Protein AF-A0A7C5TRX5-F1 (afdb_monomer_lite)

pLDDT: mean 81.91, std 11.94, range [55.22, 96.25]

Radius of gyration: 17.25 Å; chains: 1; bounding box: 44×24×43 Å

Structure (mmCIF, N/CA/C/O backbone):
data_AF-A0A7C5TRX5-F1
#
_entry.id   AF-A0A7C5TRX5-F1
#
loop_
_atom_site.group_PDB
_atom_site.id
_atom_site.type_symbol
_atom_site.label_atom_id
_atom_site.label_alt_id
_atom_site.label_comp_id
_atom_site.label_asym_id
_atom_site.label_entity_id
_atom_site.label_seq_id
_atom_site.pdbx_PDB_ins_code
_atom_site.Cartn_x
_atom_site.Cartn_y
_atom_site.Cartn_z
_atom_site.occupancy
_atom_site.B_iso_or_equiv
_atom_site.auth_seq_id
_atom_site.auth_comp_id
_atom_site.auth_asym_id
_atom_site.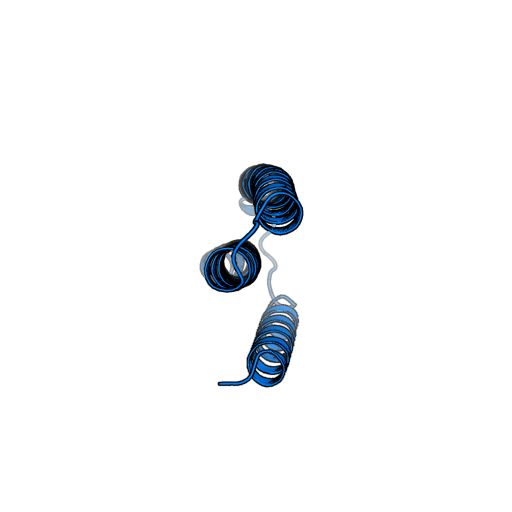auth_atom_id
_atom_site.pdbx_PDB_model_num
ATOM 1 N N . MET A 1 1 ? -19.348 -3.737 -4.213 1.00 55.97 1 MET A N 1
ATOM 2 C CA . MET A 1 1 ? -18.261 -4.727 -4.352 1.00 55.97 1 MET A CA 1
ATOM 3 C C . MET A 1 1 ? -17.925 -5.201 -2.955 1.00 55.97 1 MET A C 1
ATOM 5 O O . MET A 1 1 ? -17.589 -4.365 -2.126 1.00 55.97 1 MET A O 1
ATOM 9 N N . ASP A 1 2 ? -18.146 -6.476 -2.649 1.00 80.69 2 ASP A N 1
ATOM 10 C CA . ASP A 1 2 ? -17.825 -6.994 -1.320 1.00 80.69 2 ASP A CA 1
ATOM 11 C C . ASP A 1 2 ? -16.296 -7.140 -1.154 1.00 80.69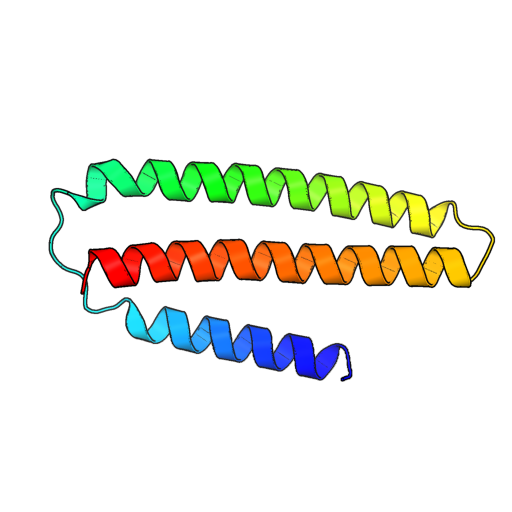 2 ASP A C 1
ATOM 13 O O . ASP A 1 2 ? -15.545 -7.241 -2.129 1.00 80.69 2 ASP A O 1
ATOM 17 N N . GLY A 1 3 ? -15.813 -7.109 0.092 1.00 72.25 3 GLY A N 1
ATOM 18 C CA . GLY A 1 3 ? -14.376 -7.216 0.372 1.00 72.25 3 GLY A CA 1
ATOM 19 C C . GLY A 1 3 ? -13.766 -8.549 -0.081 1.00 72.25 3 GLY A C 1
ATOM 20 O O . GLY A 1 3 ? -12.573 -8.613 -0.351 1.00 72.25 3 GLY A O 1
ATOM 21 N N . LYS A 1 4 ? -14.583 -9.601 -0.220 1.00 78.50 4 LYS A N 1
ATOM 22 C CA . LYS A 1 4 ? -14.151 -10.943 -0.641 1.00 78.50 4 LYS A CA 1
ATOM 23 C C . LYS A 1 4 ? -13.864 -11.012 -2.142 1.00 78.50 4 LYS A C 1
ATOM 25 O O . LYS A 1 4 ? -12.873 -11.609 -2.543 1.00 78.50 4 LYS A O 1
ATOM 30 N N . THR A 1 5 ? -14.688 -10.363 -2.956 1.00 82.50 5 THR A N 1
ATOM 31 C CA . THR A 1 5 ? -14.525 -10.237 -4.409 1.00 82.50 5 THR A CA 1
ATOM 32 C C . THR A 1 5 ? -13.280 -9.421 -4.722 1.00 82.50 5 THR A C 1
ATOM 34 O O . THR A 1 5 ? -12.518 -9.786 -5.608 1.00 82.50 5 THR A O 1
ATOM 37 N N . LEU A 1 6 ? -13.023 -8.362 -3.947 1.00 77.31 6 LEU A N 1
ATOM 38 C CA . LEU A 1 6 ? -11.778 -7.596 -4.033 1.00 77.31 6 LEU A CA 1
ATOM 39 C C . LEU A 1 6 ? -10.564 -8.491 -3.757 1.00 77.31 6 LEU A C 1
ATOM 41 O O . LEU A 1 6 ? -9.620 -8.499 -4.535 1.00 77.31 6 LEU A O 1
ATOM 45 N N . LEU A 1 7 ? -10.625 -9.305 -2.704 1.00 76.81 7 LEU A N 1
ATOM 46 C CA . LEU A 1 7 ? -9.544 -10.215 -2.327 1.00 76.81 7 LEU A CA 1
ATOM 47 C C . LEU A 1 7 ? -9.297 -11.303 -3.387 1.00 76.81 7 LEU A C 1
ATOM 49 O O . LEU A 1 7 ? -8.150 -11.587 -3.717 1.00 76.81 7 LEU A O 1
ATOM 53 N N . LEU A 1 8 ? -10.361 -11.855 -3.978 1.00 83.75 8 LEU A N 1
ATOM 54 C CA . LEU A 1 8 ? -10.268 -12.816 -5.083 1.00 83.75 8 LEU A CA 1
ATOM 55 C C . LEU A 1 8 ? -9.655 -12.199 -6.345 1.00 83.75 8 LEU A C 1
ATOM 57 O O . LEU A 1 8 ? -8.784 -12.814 -6.953 1.00 83.75 8 LEU A O 1
ATOM 61 N N . LEU A 1 9 ? -10.069 -10.987 -6.723 1.00 81.50 9 LEU A N 1
ATOM 62 C CA . LEU A 1 9 ? -9.502 -10.286 -7.880 1.00 81.50 9 LEU A CA 1
ATOM 63 C C . LEU A 1 9 ? -8.017 -9.967 -7.676 1.00 81.50 9 LEU A C 1
ATOM 65 O O . LEU A 1 9 ? -7.232 -10.115 -8.609 1.00 81.50 9 LEU A O 1
ATOM 69 N N . LEU A 1 10 ? -7.626 -9.588 -6.456 1.00 75.94 10 LEU A N 1
ATOM 70 C CA . LEU A 1 10 ? -6.228 -9.332 -6.106 1.00 75.94 10 LEU A CA 1
ATOM 71 C C . LEU A 1 10 ? -5.385 -10.614 -6.202 1.00 75.94 10 LEU A C 1
ATOM 73 O O . LEU A 1 10 ? -4.320 -10.600 -6.814 1.00 75.94 10 LEU A O 1
ATOM 77 N N . ILE A 1 11 ? -5.876 -11.741 -5.677 1.00 82.06 11 ILE A N 1
ATOM 78 C CA . ILE A 1 11 ? -5.169 -13.029 -5.777 1.00 82.06 11 ILE A CA 1
ATOM 79 C C . ILE A 1 11 ? -5.017 -13.463 -7.242 1.00 82.06 11 ILE A C 1
ATOM 81 O O . ILE A 1 11 ? -3.932 -13.878 -7.646 1.00 82.06 11 ILE A O 1
ATOM 85 N N . LEU A 1 12 ? -6.076 -13.345 -8.049 1.00 80.69 12 LEU A N 1
ATOM 86 C CA . LEU A 1 12 ? -6.031 -13.706 -9.470 1.00 80.69 12 LEU A CA 1
ATOM 87 C C . LEU A 1 12 ? -5.051 -12.827 -10.257 1.00 80.69 12 LEU A C 1
ATOM 89 O O . LEU A 1 12 ? -4.311 -13.344 -11.090 1.00 80.69 12 LEU A O 1
ATOM 93 N N . ALA A 1 13 ? -5.007 -11.525 -9.965 1.00 77.19 13 ALA A N 1
ATOM 94 C CA . ALA A 1 13 ? -4.047 -10.615 -10.580 1.00 77.19 13 ALA A CA 1
ATOM 95 C C . ALA A 1 13 ? -2.597 -10.961 -10.195 1.00 77.19 13 ALA A C 1
ATOM 97 O O . ALA A 1 13 ? -1.738 -10.983 -11.067 1.00 77.19 13 ALA A O 1
ATOM 98 N N . GLN A 1 14 ? -2.327 -11.319 -8.933 1.00 75.88 14 GLN A N 1
ATOM 99 C CA . GLN A 1 14 ? -0.999 -11.782 -8.502 1.00 75.88 14 GLN A CA 1
ATOM 100 C C . GLN A 1 14 ? -0.561 -13.079 -9.192 1.00 75.88 14 GLN A C 1
ATOM 102 O O . GLN A 1 14 ? 0.600 -13.217 -9.572 1.00 75.88 14 GLN A O 1
ATOM 107 N N . LEU A 1 15 ? -1.481 -14.034 -9.350 1.00 76.25 15 LEU A N 1
ATOM 108 C CA . LEU A 1 15 ? -1.183 -15.309 -9.998 1.00 76.25 15 LEU A CA 1
ATOM 109 C C . LEU A 1 15 ? -0.843 -15.117 -11.486 1.00 76.25 15 LEU A C 1
ATOM 111 O O . LEU A 1 15 ? 0.048 -15.784 -12.004 1.00 76.25 15 LEU A O 1
ATOM 115 N N . ALA A 1 16 ? -1.527 -14.180 -12.151 1.00 74.00 16 ALA A N 1
ATOM 116 C CA . ALA A 1 16 ? -1.254 -13.821 -13.539 1.00 74.00 16 ALA A CA 1
ATOM 117 C C . ALA A 1 16 ? 0.131 -13.177 -13.714 1.00 74.00 16 ALA A C 1
ATOM 119 O O . ALA A 1 16 ? 0.825 -13.517 -14.667 1.00 74.00 16 ALA A O 1
ATOM 120 N N . THR A 1 17 ? 0.562 -12.305 -12.794 1.00 66.81 17 THR A N 1
ATOM 121 C CA . THR A 1 17 ? 1.895 -11.685 -12.879 1.00 66.81 17 THR A CA 1
ATOM 122 C C . THR A 1 17 ? 3.022 -12.701 -12.673 1.00 66.81 17 THR A C 1
ATOM 124 O O . THR A 1 17 ? 4.007 -12.671 -13.404 1.00 66.81 17 THR A O 1
ATOM 127 N N . HIS A 1 18 ? 2.859 -13.657 -11.747 1.00 67.69 18 HIS A N 1
ATOM 128 C CA . HIS A 1 18 ? 3.853 -14.716 -11.523 1.00 67.69 18 HIS A CA 1
ATOM 129 C C . HIS A 1 18 ? 4.048 -15.642 -12.731 1.00 67.69 18 HIS A C 1
ATOM 131 O O . HIS A 1 18 ? 5.160 -16.102 -12.965 1.00 67.69 18 HIS A O 1
ATOM 137 N N . ALA A 1 19 ? 2.994 -15.907 -13.504 1.00 65.19 19 ALA A N 1
ATOM 138 C CA . ALA A 1 19 ? 3.081 -16.761 -14.688 1.00 65.19 19 ALA A CA 1
ATOM 139 C C . ALA A 1 19 ? 3.830 -16.108 -15.869 1.00 65.19 19 ALA A C 1
ATOM 141 O O . ALA A 1 19 ? 4.158 -16.798 -16.827 1.00 65.19 19 ALA A O 1
ATOM 142 N N . LEU A 1 20 ? 4.088 -14.795 -15.824 1.00 62.06 20 LEU A N 1
ATOM 143 C CA . LEU A 1 20 ? 4.746 -14.045 -16.902 1.00 62.06 20 LEU A CA 1
ATOM 144 C C . LEU A 1 20 ? 6.254 -13.833 -16.678 1.00 62.06 20 LEU A C 1
ATOM 146 O O . LEU A 1 20 ? 6.915 -13.300 -17.563 1.00 62.06 20 LEU A O 1
ATOM 150 N N . SER A 1 21 ? 6.813 -14.210 -15.520 1.00 62.38 21 SER A N 1
ATOM 151 C CA . SER A 1 21 ? 8.210 -13.892 -15.175 1.00 62.38 21 SER A CA 1
ATOM 152 C C . SER A 1 21 ? 9.245 -14.948 -15.590 1.00 62.38 21 SER A C 1
ATOM 154 O O . SER A 1 21 ? 10.423 -14.761 -15.298 1.00 62.38 21 SER A O 1
ATOM 156 N N . GLU A 1 22 ? 8.852 -16.067 -16.209 1.00 62.19 22 GLU A N 1
ATOM 157 C CA . GLU A 1 22 ? 9.774 -17.184 -16.497 1.00 62.19 22 GLU A CA 1
ATOM 158 C C . GLU A 1 22 ? 10.697 -16.958 -17.719 1.00 62.19 22 GLU A C 1
ATOM 160 O O . GLU A 1 22 ? 11.670 -17.693 -17.870 1.00 62.19 22 GLU A O 1
ATOM 165 N N . ASP A 1 23 ? 10.482 -15.914 -18.534 1.00 62.34 23 ASP A N 1
ATOM 166 C CA . ASP A 1 23 ? 11.203 -15.720 -19.811 1.00 62.34 23 ASP A CA 1
ATOM 167 C C . ASP A 1 23 ? 12.374 -14.701 -19.780 1.00 62.34 23 ASP A C 1
ATOM 169 O O . ASP A 1 23 ? 12.972 -14.401 -20.814 1.00 62.34 23 ASP A O 1
ATOM 173 N N . CYS A 1 24 ? 12.770 -14.182 -18.612 1.00 55.22 24 CYS A N 1
ATOM 174 C CA . CYS A 1 24 ? 13.787 -13.124 -18.513 1.00 55.22 24 CYS A CA 1
ATOM 175 C C . CYS A 1 24 ? 15.234 -13.624 -18.381 1.00 55.22 24 CYS A C 1
ATOM 177 O O . CYS A 1 24 ? 15.728 -13.825 -17.271 1.00 55.22 24 CYS A O 1
ATOM 179 N N . MET A 1 25 ? 15.963 -13.733 -19.499 1.00 56.28 25 MET A N 1
ATOM 180 C CA . MET A 1 25 ? 17.430 -13.839 -19.494 1.00 56.28 25 MET A CA 1
ATOM 181 C C . MET A 1 25 ? 18.102 -12.724 -20.303 1.00 56.28 25 MET A C 1
ATOM 183 O O . MET A 1 25 ? 18.381 -12.893 -21.484 1.00 56.28 25 MET A O 1
ATOM 187 N N . ASP A 1 26 ? 18.476 -11.646 -19.607 1.00 57.84 26 ASP A N 1
ATOM 188 C CA . ASP A 1 26 ? 19.696 -10.878 -19.890 1.00 57.84 26 ASP A CA 1
ATOM 189 C C . ASP A 1 26 ? 20.231 -10.261 -18.578 1.00 57.84 26 ASP A C 1
ATOM 191 O O . ASP A 1 26 ? 19.648 -9.355 -17.990 1.00 57.84 26 ASP A O 1
ATOM 195 N N . VAL A 1 27 ? 21.314 -10.824 -18.032 1.00 60.81 27 VAL A N 1
ATOM 196 C CA . VAL A 1 27 ? 21.597 -10.837 -16.573 1.00 60.81 27 VAL A CA 1
ATOM 197 C C . VAL A 1 27 ? 22.482 -9.670 -16.092 1.00 60.81 27 VAL A C 1
ATOM 199 O O . VAL A 1 27 ? 22.678 -9.466 -14.892 1.00 60.81 27 VAL A O 1
ATOM 202 N N . GLU A 1 28 ? 23.061 -8.885 -17.004 1.00 66.00 28 GLU A N 1
ATOM 203 C CA . GLU A 1 28 ? 24.162 -7.972 -16.653 1.00 66.00 28 GLU A CA 1
ATOM 204 C C . GLU A 1 28 ? 23.702 -6.557 -16.269 1.00 66.00 28 GLU A C 1
ATOM 206 O O . GLU A 1 28 ? 24.282 -5.933 -15.378 1.00 66.00 28 GLU A O 1
ATOM 211 N N . MET A 1 29 ? 22.604 -6.075 -16.858 1.00 65.44 29 MET A N 1
ATOM 212 C CA . MET A 1 29 ? 21.991 -4.790 -16.496 1.00 65.44 29 MET A CA 1
ATOM 213 C C . MET A 1 29 ? 21.051 -4.914 -15.282 1.00 65.44 29 MET A C 1
ATOM 215 O O . MET A 1 29 ? 20.973 -3.994 -14.465 1.00 65.44 29 MET A O 1
ATOM 219 N N . PHE A 1 30 ? 20.411 -6.076 -15.102 1.00 61.38 30 PHE A N 1
ATOM 220 C CA . PHE A 1 30 ? 19.467 -6.346 -14.010 1.00 61.38 30 PHE A CA 1
ATOM 221 C C . PHE A 1 30 ? 20.119 -6.378 -12.625 1.00 61.38 30 PHE A C 1
ATOM 223 O O . PHE A 1 30 ? 19.563 -5.818 -11.680 1.00 61.38 30 PHE A O 1
ATOM 230 N N . ARG A 1 31 ? 21.353 -6.893 -12.518 1.00 64.62 31 ARG A N 1
ATOM 231 C CA . ARG A 1 31 ? 22.092 -6.993 -11.244 1.00 64.62 31 ARG A CA 1
ATOM 232 C C . ARG A 1 31 ? 22.275 -5.643 -10.534 1.00 64.62 31 ARG A C 1
ATOM 234 O O . ARG A 1 31 ? 22.494 -5.603 -9.327 1.00 64.62 31 ARG A O 1
ATOM 241 N N . LYS A 1 32 ? 22.214 -4.528 -11.273 1.00 67.81 32 LYS A N 1
ATOM 242 C CA . LYS A 1 32 ? 22.368 -3.178 -10.714 1.00 67.81 32 LYS A CA 1
ATOM 243 C C . LYS A 1 32 ? 21.037 -2.518 -10.338 1.00 67.81 32 LYS A C 1
ATOM 245 O O . LYS A 1 32 ? 21.055 -1.587 -9.539 1.00 67.81 32 LYS A O 1
ATOM 250 N N . LEU A 1 33 ? 19.916 -2.983 -10.893 1.00 63.91 33 LEU A N 1
ATOM 251 C CA . LEU A 1 33 ? 18.584 -2.406 -10.674 1.00 63.91 33 LEU A CA 1
ATOM 252 C C . LEU A 1 33 ? 17.751 -3.176 -9.642 1.00 63.91 33 LEU A C 1
ATOM 254 O O . LEU A 1 33 ? 16.993 -2.546 -8.906 1.00 63.91 33 LEU A O 1
ATOM 258 N N . GLU A 1 34 ? 17.929 -4.498 -9.552 1.00 68.50 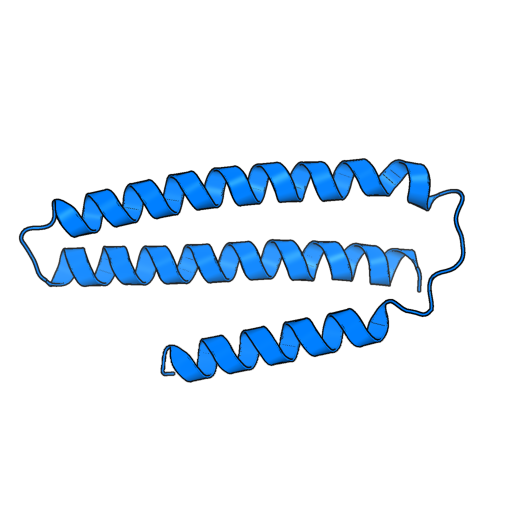34 GLU A N 1
ATOM 259 C CA . GLU A 1 34 ? 17.275 -5.362 -8.554 1.00 68.50 34 GLU A CA 1
ATOM 260 C C . GLU A 1 34 ? 17.302 -4.792 -7.126 1.00 68.50 34 GLU A C 1
ATOM 262 O O . GLU A 1 34 ? 16.224 -4.613 -6.551 1.00 68.50 34 GLU A O 1
ATOM 267 N N . PRO A 1 35 ? 18.468 -4.394 -6.567 1.00 70.50 35 PRO A N 1
ATOM 268 C CA . PRO A 1 35 ? 18.507 -3.915 -5.187 1.00 70.50 35 PRO A CA 1
ATOM 269 C C . PRO A 1 35 ? 17.700 -2.625 -4.990 1.00 70.50 35 PRO A C 1
ATOM 271 O O . PRO A 1 35 ? 17.124 -2.406 -3.933 1.00 70.50 35 PRO A O 1
ATOM 274 N N . THR A 1 36 ? 17.589 -1.775 -6.016 1.00 76.62 36 THR A N 1
ATOM 275 C CA . THR A 1 36 ? 16.879 -0.493 -5.886 1.00 76.62 36 THR A CA 1
ATOM 276 C C . THR A 1 36 ? 15.362 -0.675 -5.803 1.00 76.62 36 THR A C 1
ATOM 278 O O . THR A 1 36 ? 14.691 0.061 -5.079 1.00 76.62 36 THR A O 1
ATOM 281 N N . ILE A 1 37 ? 14.799 -1.642 -6.534 1.00 78.25 37 ILE A N 1
ATOM 282 C CA . ILE A 1 37 ? 13.352 -1.908 -6.506 1.00 78.25 37 ILE A CA 1
ATOM 283 C C . ILE A 1 37 ? 12.971 -2.587 -5.186 1.00 78.25 37 ILE A C 1
ATOM 285 O O . ILE A 1 37 ? 11.968 -2.210 -4.572 1.00 78.25 37 ILE A O 1
ATOM 289 N N . GLU A 1 38 ? 13.787 -3.534 -4.720 1.00 81.19 38 GLU A N 1
ATOM 290 C CA . GLU A 1 38 ? 13.572 -4.218 -3.442 1.00 81.19 38 GLU A CA 1
ATOM 291 C C . GLU A 1 38 ? 13.654 -3.249 -2.249 1.00 81.19 38 GLU A C 1
ATOM 293 O O . GLU A 1 38 ? 12.807 -3.297 -1.350 1.00 81.19 38 GLU A O 1
ATOM 298 N N . ASP A 1 39 ? 14.592 -2.297 -2.275 1.00 86.75 39 ASP A N 1
ATOM 299 C CA . ASP A 1 39 ? 14.713 -1.257 -1.247 1.00 86.75 39 ASP A CA 1
ATOM 300 C C . ASP A 1 39 ? 13.443 -0.392 -1.155 1.00 86.75 39 ASP A C 1
ATOM 302 O O . ASP A 1 39 ? 12.922 -0.136 -0.063 1.00 86.75 39 ASP A O 1
ATOM 306 N N . ILE A 1 40 ? 12.887 0.023 -2.301 1.00 86.75 40 ILE A N 1
ATOM 307 C CA . ILE A 1 40 ? 11.652 0.825 -2.350 1.00 86.75 40 ILE A CA 1
ATOM 308 C C . ILE A 1 40 ? 10.464 0.027 -1.804 1.00 86.75 40 ILE A C 1
ATOM 310 O O . ILE A 1 40 ? 9.663 0.560 -1.026 1.00 86.75 40 ILE A O 1
ATOM 314 N N . GLN A 1 41 ? 10.345 -1.250 -2.176 1.00 87.88 41 GLN A N 1
ATOM 315 C CA . GLN A 1 41 ? 9.281 -2.118 -1.668 1.00 87.88 41 GLN A CA 1
ATOM 316 C C . GLN A 1 41 ? 9.400 -2.328 -0.159 1.00 87.88 41 GLN A C 1
ATOM 318 O O . GLN A 1 41 ? 8.399 -2.229 0.552 1.00 87.88 41 GLN A O 1
ATOM 323 N N . THR A 1 42 ? 10.616 -2.533 0.346 1.00 90.19 42 THR A N 1
ATOM 324 C CA . THR A 1 42 ? 10.888 -2.707 1.777 1.00 90.19 42 THR A CA 1
ATOM 325 C C . THR A 1 42 ? 10.445 -1.487 2.585 1.00 90.19 42 THR A C 1
ATOM 327 O O . THR A 1 42 ? 9.731 -1.627 3.584 1.00 90.19 42 THR A O 1
ATOM 330 N N . ILE A 1 43 ? 10.786 -0.279 2.127 1.00 93.19 43 ILE A N 1
ATOM 331 C CA . ILE A 1 43 ? 10.333 0.972 2.757 1.00 93.19 43 ILE A CA 1
ATOM 332 C C . ILE A 1 43 ? 8.803 1.087 2.688 1.00 93.19 43 ILE A C 1
ATOM 334 O O . ILE A 1 43 ? 8.159 1.442 3.679 1.00 93.19 43 ILE A O 1
ATOM 338 N N . GLY A 1 44 ? 8.206 0.744 1.544 1.00 93.12 44 GLY A N 1
ATOM 339 C CA . GLY A 1 44 ? 6.755 0.732 1.362 1.00 93.12 44 GLY A CA 1
ATOM 340 C C . GLY A 1 44 ? 6.035 -0.197 2.343 1.00 93.12 44 GLY A C 1
ATOM 341 O O . GLY A 1 44 ? 5.053 0.209 2.971 1.00 93.12 44 GLY A O 1
ATOM 342 N N . TYR A 1 45 ? 6.543 -1.415 2.543 1.00 92.69 45 TYR A N 1
ATOM 343 C CA . TYR A 1 45 ? 5.988 -2.364 3.510 1.00 92.69 45 TYR A CA 1
ATOM 344 C C . TYR A 1 45 ? 6.145 -1.877 4.951 1.00 92.69 45 TYR A C 1
ATOM 346 O O . TYR A 1 45 ? 5.196 -1.977 5.732 1.00 92.69 45 TYR A O 1
ATOM 354 N N . ALA A 1 46 ? 7.289 -1.287 5.304 1.00 93.94 46 ALA A N 1
ATOM 355 C CA . ALA A 1 46 ? 7.493 -0.712 6.632 1.00 93.94 46 ALA A CA 1
ATOM 356 C C . ALA A 1 46 ? 6.475 0.404 6.931 1.00 93.94 46 ALA A C 1
ATOM 358 O O . ALA A 1 46 ? 5.845 0.411 7.993 1.00 93.94 46 ALA A O 1
ATOM 359 N N . LEU A 1 47 ? 6.243 1.307 5.972 1.00 95.75 47 LEU A N 1
ATOM 360 C CA . LEU A 1 47 ? 5.223 2.352 6.092 1.00 95.75 47 LEU A CA 1
ATOM 361 C C . LEU A 1 47 ? 3.813 1.768 6.205 1.00 95.75 47 LEU A C 1
ATOM 363 O O . LEU A 1 47 ? 3.010 2.249 7.006 1.00 95.75 47 LEU A O 1
ATOM 367 N N . ALA A 1 48 ? 3.510 0.716 5.448 1.00 94.38 48 ALA A N 1
ATOM 368 C CA . ALA A 1 48 ? 2.214 0.061 5.520 1.00 94.38 48 ALA A CA 1
ATOM 369 C C . ALA A 1 48 ? 1.945 -0.538 6.908 1.00 94.38 48 ALA A C 1
ATOM 371 O O . ALA A 1 48 ? 0.850 -0.360 7.440 1.00 94.38 48 ALA A O 1
ATOM 372 N N . VAL A 1 49 ? 2.942 -1.176 7.530 1.00 95.75 49 VAL A N 1
ATOM 373 C CA . VAL A 1 49 ? 2.830 -1.698 8.904 1.00 95.75 49 VAL A CA 1
ATOM 374 C C . VAL A 1 49 ? 2.520 -0.573 9.893 1.00 95.75 49 VAL A C 1
ATOM 376 O O . VAL A 1 49 ? 1.601 -0.707 10.703 1.00 95.75 49 VAL A O 1
ATOM 379 N N . LEU A 1 50 ? 3.226 0.558 9.800 1.00 96.25 50 LEU A N 1
ATOM 380 C CA . LEU A 1 50 ? 2.973 1.721 10.658 1.00 96.25 50 LEU A CA 1
ATOM 381 C C . LEU A 1 50 ? 1.558 2.280 10.465 1.00 96.25 50 LEU A C 1
ATOM 383 O O . LEU A 1 50 ? 0.861 2.559 11.441 1.00 96.25 50 LEU A O 1
ATOM 387 N N . MET A 1 51 ? 1.111 2.400 9.216 1.00 96.00 51 MET A N 1
ATOM 388 C CA . MET A 1 51 ? -0.216 2.921 8.884 1.00 96.00 51 MET A CA 1
ATOM 389 C C . MET A 1 51 ? -1.334 1.973 9.333 1.00 96.00 51 MET A C 1
ATOM 391 O O . MET A 1 51 ? -2.359 2.433 9.835 1.00 96.00 51 MET A O 1
ATOM 395 N N . ILE A 1 52 ? -1.137 0.656 9.221 1.00 94.88 52 ILE A N 1
ATOM 396 C CA . ILE A 1 52 ? -2.071 -0.341 9.764 1.00 94.88 52 ILE A CA 1
ATOM 397 C C . ILE A 1 52 ? -2.128 -0.223 11.287 1.00 94.88 52 ILE A C 1
ATOM 399 O O . ILE A 1 52 ? -3.222 -0.202 11.847 1.00 94.88 52 ILE A O 1
ATOM 403 N N . GLY A 1 53 ? -0.977 -0.084 11.951 1.00 95.00 53 GLY A N 1
ATOM 404 C CA . GLY A 1 53 ? -0.910 0.159 13.392 1.00 95.00 53 GLY A CA 1
ATOM 405 C C . GLY A 1 53 ? -1.690 1.411 13.801 1.00 95.00 53 GLY A C 1
ATOM 406 O O . GLY A 1 53 ? -2.520 1.352 14.707 1.00 95.00 53 GLY A O 1
ATOM 407 N N . TYR A 1 54 ? -1.505 2.519 13.079 1.00 95.50 54 TYR A N 1
ATOM 408 C CA . TYR A 1 54 ? -2.251 3.759 13.300 1.00 95.50 54 TYR A CA 1
ATOM 409 C C . TYR A 1 54 ? -3.766 3.571 13.134 1.00 95.50 54 TYR A C 1
ATOM 411 O O . TYR A 1 54 ? -4.534 3.990 14.001 1.00 95.50 54 TYR A O 1
ATOM 419 N N . GLN A 1 55 ? -4.213 2.902 12.068 1.00 94.19 55 GLN A N 1
ATOM 420 C CA . GLN A 1 55 ? -5.642 2.644 11.866 1.00 94.19 55 GLN A CA 1
ATOM 421 C C . GLN A 1 55 ? -6.213 1.669 12.901 1.00 94.19 55 GLN A C 1
ATOM 423 O O . GLN A 1 55 ? -7.352 1.836 13.332 1.00 94.19 55 GLN A O 1
ATOM 428 N N . GLY A 1 56 ? -5.425 0.694 13.356 1.00 92.75 56 GLY A N 1
ATOM 429 C CA . GLY A 1 56 ? -5.795 -0.195 14.456 1.00 92.75 56 GLY A CA 1
ATOM 430 C C . GLY A 1 56 ? -5.993 0.567 15.768 1.00 92.75 56 GLY A C 1
ATOM 431 O O . GLY A 1 56 ? -6.992 0.357 16.458 1.00 92.75 56 GLY A O 1
ATOM 432 N N . LEU A 1 57 ? -5.100 1.512 16.079 1.00 94.62 57 LEU A N 1
ATOM 433 C CA . LEU A 1 57 ? -5.253 2.405 17.231 1.00 94.62 57 LEU A CA 1
ATOM 434 C C . LEU A 1 57 ? -6.479 3.310 17.083 1.00 94.62 57 LEU A C 1
ATOM 436 O O . LEU A 1 57 ? -7.266 3.410 18.022 1.00 94.62 57 LEU A O 1
ATOM 440 N N . LYS A 1 58 ? -6.687 3.909 15.904 1.00 92.50 58 LYS A N 1
ATOM 441 C CA . LYS A 1 58 ? -7.868 4.736 15.606 1.00 92.50 58 LYS A CA 1
ATOM 442 C C . LYS A 1 58 ? -9.169 3.949 15.784 1.00 92.50 58 LYS A C 1
ATOM 444 O O . LYS A 1 58 ? -10.122 4.474 16.348 1.00 92.50 58 LYS A O 1
ATOM 449 N N . TRP A 1 59 ? -9.197 2.690 15.351 1.00 92.88 59 TRP A N 1
ATOM 450 C CA . TRP A 1 59 ? -10.346 1.798 15.519 1.00 92.88 59 TRP A CA 1
ATOM 451 C C . TRP A 1 59 ? -10.592 1.406 16.985 1.00 92.88 59 TRP A C 1
ATOM 453 O O . TRP A 1 59 ? -11.738 1.314 17.422 1.00 92.88 59 TRP A O 1
ATOM 463 N N . SER A 1 60 ? -9.527 1.184 17.758 1.00 91.94 60 SER A N 1
ATOM 464 C CA . SER A 1 60 ? -9.631 0.848 19.184 1.00 91.94 60 SER A CA 1
ATOM 465 C C . SER A 1 60 ? -10.095 2.045 20.023 1.00 91.94 60 SER A C 1
ATOM 467 O O . SER A 1 60 ? -10.948 1.902 20.894 1.00 91.94 60 SER A O 1
ATOM 469 N N . ALA A 1 61 ? -9.578 3.239 19.720 1.00 93.31 61 ALA A N 1
ATOM 470 C CA . ALA A 1 61 ? -9.885 4.475 20.439 1.00 93.31 61 ALA A CA 1
ATOM 471 C C . ALA A 1 61 ? -11.191 5.155 19.989 1.00 93.31 61 ALA A C 1
ATOM 473 O O . ALA A 1 61 ? -11.604 6.142 20.589 1.00 93.31 61 ALA A O 1
ATOM 474 N N . SER A 1 62 ? -11.836 4.675 18.923 1.00 91.81 62 SER A N 1
ATOM 475 C CA . SER A 1 62 ? -13.067 5.287 18.422 1.00 91.81 62 SER A CA 1
ATOM 476 C C . SER A 1 62 ? -14.287 4.960 19.281 1.00 91.81 62 SER A C 1
ATOM 478 O O . SER A 1 62 ? -14.587 3.789 19.533 1.00 91.81 62 SER A O 1
ATOM 480 N N . GLU A 1 63 ? -15.030 6.006 19.636 1.00 89.31 63 GLU A N 1
ATOM 481 C CA . GLU A 1 63 ? -16.292 5.916 20.378 1.00 89.31 63 GLU A CA 1
ATOM 482 C C . GLU A 1 63 ? -17.519 5.814 19.457 1.00 89.31 63 GLU A C 1
ATOM 484 O O . GLU A 1 63 ? -18.554 5.300 19.873 1.00 89.31 63 GLU A O 1
ATOM 489 N N . SER A 1 64 ? -17.406 6.258 18.197 1.00 91.88 64 SER A N 1
ATOM 490 C CA . SER A 1 64 ? -18.486 6.201 17.206 1.00 91.88 64 SER A CA 1
ATOM 491 C C . SER A 1 64 ? -18.271 5.113 16.153 1.00 91.88 64 SER A C 1
ATOM 493 O O . SER A 1 64 ? -17.147 4.858 15.707 1.00 91.88 64 SER A O 1
ATOM 495 N N . ASP A 1 65 ? -19.370 4.499 15.709 1.00 90.19 65 ASP A N 1
ATOM 496 C CA . ASP A 1 65 ? -19.348 3.472 14.662 1.00 90.19 65 ASP A CA 1
ATOM 497 C C . ASP A 1 65 ? -18.847 4.016 13.316 1.00 90.19 65 ASP A C 1
ATOM 499 O O . ASP A 1 65 ? -18.131 3.320 12.598 1.00 90.19 65 ASP A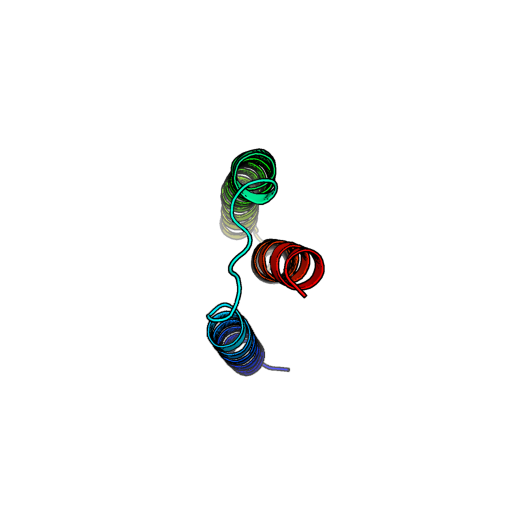 O 1
ATOM 503 N N . GLU A 1 66 ? -19.120 5.2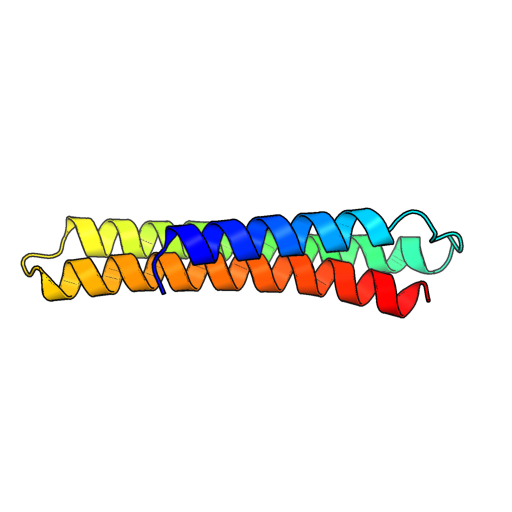86 13.015 1.00 92.50 66 GLU A N 1
ATOM 504 C CA . GLU A 1 66 ? -18.605 5.972 11.824 1.00 92.50 66 GLU A CA 1
ATOM 505 C C . GLU A 1 66 ? -17.068 5.995 11.805 1.00 92.50 66 GLU A C 1
ATOM 507 O O . GLU A 1 66 ? -16.435 5.594 10.828 1.00 92.50 66 GLU A O 1
ATOM 512 N N . THR A 1 67 ? -16.442 6.344 12.933 1.00 90.00 67 THR A N 1
ATOM 513 C CA . THR A 1 67 ? -14.975 6.387 13.032 1.00 90.00 67 THR A CA 1
ATOM 514 C C . THR A 1 67 ? -14.359 4.987 12.904 1.00 90.00 67 THR A C 1
ATOM 516 O O . THR A 1 67 ? -13.263 4.832 12.352 1.00 90.00 67 THR A O 1
ATOM 519 N N . ARG A 1 68 ? -15.067 3.945 13.365 1.00 90.25 68 ARG A N 1
ATOM 520 C CA . ARG A 1 68 ? -14.657 2.543 13.180 1.00 90.25 68 ARG A CA 1
ATOM 521 C C . ARG A 1 68 ? -14.708 2.124 11.720 1.00 90.25 68 ARG A C 1
ATOM 523 O O . ARG A 1 68 ? -13.808 1.415 11.263 1.00 90.25 68 ARG A O 1
ATOM 530 N N . GLU A 1 69 ? -15.756 2.508 11.000 1.00 93.62 69 GLU A N 1
ATOM 531 C CA . GLU A 1 69 ? -15.861 2.232 9.568 1.00 93.62 69 GLU A CA 1
ATOM 532 C C . GLU A 1 69 ? -14.758 2.931 8.780 1.00 93.62 69 GLU A C 1
ATOM 534 O O . GLU A 1 69 ? -14.122 2.297 7.935 1.00 93.62 69 GLU A O 1
ATOM 539 N N . ASP A 1 70 ? -14.456 4.181 9.113 1.00 92.69 70 ASP A N 1
ATOM 540 C CA . ASP A 1 70 ? -13.364 4.925 8.490 1.00 92.69 70 ASP A CA 1
ATOM 541 C C . ASP A 1 70 ? -12.001 4.278 8.731 1.00 92.69 70 ASP A C 1
ATOM 543 O O . ASP A 1 70 ? -11.198 4.156 7.803 1.00 92.69 70 ASP A O 1
ATOM 547 N N . ALA A 1 71 ? -11.732 3.810 9.952 1.00 92.12 71 ALA A N 1
ATOM 548 C CA . ALA A 1 71 ? -10.495 3.094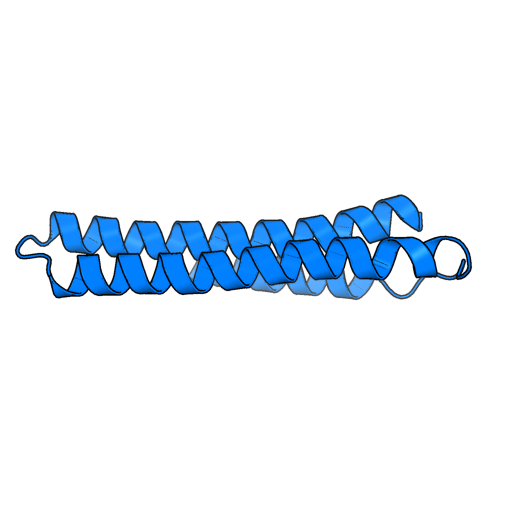 10.251 1.00 92.12 71 ALA A CA 1
ATOM 549 C C . ALA A 1 71 ? -10.386 1.781 9.449 1.00 92.12 71 ALA A C 1
ATOM 551 O O . ALA A 1 71 ? -9.332 1.482 8.880 1.00 92.12 71 ALA A O 1
ATOM 552 N N . LYS A 1 72 ? -11.491 1.030 9.315 1.00 90.44 72 LYS A N 1
ATOM 553 C CA . LYS A 1 72 ? -11.549 -0.183 8.478 1.00 90.44 72 LYS A CA 1
ATOM 554 C C . LYS A 1 72 ? -11.311 0.127 7.000 1.00 90.44 72 LYS A C 1
ATOM 556 O O . LYS A 1 72 ? -10.537 -0.577 6.353 1.00 90.44 72 LYS A O 1
ATOM 561 N N . ARG A 1 73 ? -11.934 1.181 6.462 1.00 93.00 73 ARG A N 1
ATOM 562 C CA . ARG A 1 73 ? -11.694 1.644 5.082 1.00 93.00 73 ARG A CA 1
ATOM 563 C C . ARG A 1 73 ? -10.237 2.048 4.888 1.00 93.00 73 ARG A C 1
ATOM 565 O O . ARG A 1 73 ? -9.630 1.664 3.895 1.00 93.00 73 ARG A O 1
ATOM 572 N N . GLY A 1 74 ? -9.658 2.733 5.870 1.00 91.75 74 GLY A N 1
ATOM 573 C CA . GLY A 1 74 ? -8.239 3.067 5.908 1.00 91.75 74 GLY A CA 1
ATOM 574 C C . GLY A 1 74 ? -7.331 1.848 5.738 1.00 91.75 74 GLY A C 1
ATOM 575 O O . GLY A 1 74 ? -6.433 1.870 4.901 1.00 91.75 74 GLY A O 1
ATOM 576 N N . ILE A 1 75 ? -7.604 0.763 6.466 1.00 92.75 75 ILE A N 1
ATOM 577 C CA . ILE A 1 75 ? -6.863 -0.504 6.332 1.00 92.75 75 ILE A CA 1
ATOM 578 C C . ILE A 1 75 ? -7.006 -1.082 4.918 1.00 92.75 75 ILE A C 1
ATOM 580 O O . ILE A 1 75 ? -6.012 -1.507 4.331 1.00 92.75 75 ILE A O 1
ATOM 584 N N . ILE A 1 76 ? -8.210 -1.049 4.337 1.00 92.69 76 ILE A N 1
ATOM 585 C CA . ILE A 1 76 ? -8.446 -1.518 2.961 1.00 92.69 76 ILE A CA 1
ATOM 586 C C . ILE A 1 76 ? -7.602 -0.721 1.958 1.00 92.69 76 ILE A C 1
ATOM 588 O O . ILE A 1 76 ? -6.967 -1.319 1.091 1.00 92.69 76 ILE A O 1
ATOM 592 N N . TYR A 1 77 ? -7.535 0.607 2.088 1.00 92.38 77 TYR A N 1
ATOM 593 C CA . TYR A 1 77 ? -6.703 1.431 1.206 1.00 92.38 77 TYR A CA 1
ATOM 594 C C . TYR A 1 77 ? -5.213 1.107 1.329 1.00 92.38 77 TYR A C 1
ATOM 596 O O . TYR A 1 77 ? -4.517 1.068 0.316 1.00 92.38 77 TYR A O 1
ATOM 604 N N . ILE A 1 78 ? -4.726 0.821 2.540 1.00 93.88 78 ILE A N 1
ATOM 605 C CA . ILE A 1 78 ? -3.325 0.429 2.751 1.00 93.88 78 ILE A CA 1
ATOM 606 C C . ILE A 1 78 ? -3.030 -0.911 2.064 1.00 93.88 78 ILE A C 1
ATOM 608 O O . ILE A 1 78 ? -2.014 -1.034 1.382 1.00 93.88 78 ILE A O 1
ATOM 612 N N . ILE A 1 79 ? -3.937 -1.889 2.167 1.00 92.50 79 ILE A N 1
ATOM 613 C CA . ILE A 1 79 ? -3.810 -3.187 1.480 1.00 92.50 79 ILE A CA 1
ATOM 614 C C . ILE A 1 79 ? -3.760 -2.998 -0.042 1.00 92.50 79 ILE A C 1
ATOM 616 O O . ILE A 1 79 ? -2.913 -3.592 -0.708 1.00 92.50 79 ILE A O 1
ATOM 620 N N . ILE A 1 80 ? -4.624 -2.141 -0.593 1.00 92.25 80 ILE A N 1
ATOM 621 C CA . ILE A 1 80 ? -4.609 -1.812 -2.025 1.00 92.25 80 ILE A CA 1
ATOM 622 C C . ILE A 1 80 ? -3.274 -1.155 -2.414 1.00 92.25 80 ILE A C 1
ATOM 624 O O . ILE A 1 80 ? -2.696 -1.516 -3.434 1.00 92.25 80 ILE A O 1
ATOM 628 N N . GLY A 1 81 ? -2.745 -0.240 -1.596 1.00 90.81 81 GLY A N 1
ATOM 629 C CA . GLY A 1 81 ? -1.454 0.411 -1.847 1.00 90.81 81 GLY A CA 1
ATOM 630 C C . GLY A 1 81 ? -0.275 -0.567 -1.889 1.00 90.81 81 GLY A C 1
ATOM 631 O O . GLY A 1 81 ? 0.528 -0.517 -2.819 1.00 90.81 81 GLY A O 1
ATOM 632 N N . ILE A 1 82 ? -0.205 -1.502 -0.933 1.00 91.06 82 ILE A N 1
ATOM 633 C CA . ILE A 1 82 ? 0.792 -2.593 -0.922 1.00 91.06 82 ILE A CA 1
ATOM 634 C C . ILE A 1 82 ? 0.693 -3.414 -2.209 1.00 91.06 82 ILE A C 1
ATOM 636 O O . ILE A 1 82 ? 1.707 -3.747 -2.821 1.00 91.06 82 ILE A O 1
ATOM 640 N N . PHE A 1 83 ? -0.529 -3.730 -2.633 1.00 89.19 83 PHE A N 1
ATOM 641 C CA . PHE A 1 83 ? -0.747 -4.511 -3.840 1.00 89.19 83 PHE A CA 1
ATOM 642 C C . PHE A 1 83 ? -0.223 -3.799 -5.090 1.00 89.19 83 PHE A C 1
ATOM 644 O O . PHE A 1 83 ? 0.483 -4.402 -5.895 1.00 89.19 83 PHE A O 1
ATOM 651 N N . VAL A 1 84 ? -0.511 -2.502 -5.216 1.00 89.88 84 VAL A N 1
ATOM 652 C CA . VAL A 1 84 ? -0.009 -1.670 -6.317 1.00 89.88 84 VAL A CA 1
ATOM 653 C C . VAL A 1 84 ? 1.518 -1.589 -6.306 1.00 89.88 84 VAL A C 1
ATOM 655 O O . VAL A 1 84 ? 2.122 -1.695 -7.368 1.00 89.88 84 VAL A O 1
ATOM 658 N N . LEU A 1 85 ? 2.158 -1.457 -5.138 1.00 89.00 85 LEU A N 1
ATOM 659 C CA . LEU A 1 85 ? 3.624 -1.455 -5.032 1.00 89.00 85 LEU A CA 1
ATOM 660 C C . LEU A 1 85 ? 4.246 -2.768 -5.519 1.00 89.00 85 LEU A C 1
ATOM 662 O O . LEU A 1 85 ? 5.249 -2.749 -6.235 1.00 89.00 85 LEU A O 1
ATOM 666 N N . LYS A 1 86 ? 3.642 -3.903 -5.153 1.00 85.81 86 LYS A N 1
ATOM 667 C CA . LYS A 1 86 ? 4.129 -5.217 -5.575 1.00 85.81 86 LYS A CA 1
ATOM 668 C C . LYS A 1 86 ? 3.963 -5.419 -7.082 1.00 85.81 86 LYS A C 1
ATOM 670 O O . LYS A 1 86 ? 4.947 -5.669 -7.771 1.00 85.81 86 LYS A O 1
ATOM 675 N N . VAL A 1 87 ? 2.744 -5.232 -7.593 1.00 87.06 87 VAL A N 1
ATOM 676 C CA . VAL A 1 87 ? 2.446 -5.388 -9.026 1.00 87.06 87 VAL A CA 1
ATOM 677 C C . VAL A 1 87 ? 3.245 -4.393 -9.866 1.00 87.06 87 VAL A C 1
ATOM 679 O O . VAL A 1 87 ? 3.754 -4.757 -10.917 1.00 87.06 87 VAL A O 1
ATOM 682 N N . GLY A 1 88 ? 3.403 -3.153 -9.401 1.00 85.25 88 GLY A N 1
ATOM 683 C CA . GLY A 1 88 ? 4.198 -2.138 -10.089 1.00 85.25 88 GLY A CA 1
ATOM 684 C C . GLY A 1 88 ? 5.677 -2.509 -10.191 1.00 85.25 88 GLY A C 1
ATOM 685 O O . GLY A 1 88 ? 6.264 -2.335 -11.254 1.00 85.25 88 GLY A O 1
ATOM 686 N N . GLY A 1 89 ? 6.270 -3.059 -9.126 1.00 82.38 89 GLY A N 1
ATOM 687 C CA . GLY A 1 89 ? 7.655 -3.541 -9.158 1.00 82.38 89 GLY A CA 1
ATOM 688 C C . GLY A 1 89 ? 7.852 -4.682 -10.158 1.00 82.38 89 GLY A C 1
ATOM 689 O O . GLY A 1 89 ? 8.754 -4.622 -10.989 1.00 82.38 89 GLY A O 1
ATOM 690 N N . GLU A 1 90 ? 6.959 -5.673 -10.135 1.00 79.50 90 GLU A N 1
ATOM 691 C CA . GLU A 1 90 ? 6.971 -6.795 -11.086 1.00 79.50 90 GLU A CA 1
ATOM 692 C C . GLU A 1 90 ? 6.743 -6.318 -12.534 1.00 79.50 90 GLU A C 1
ATOM 694 O O . GLU A 1 90 ? 7.410 -6.776 -13.458 1.00 79.50 90 GLU A O 1
ATOM 699 N N . PHE A 1 91 ? 5.865 -5.334 -12.738 1.00 81.62 91 PHE A N 1
ATOM 700 C CA . PHE A 1 91 ? 5.591 -4.752 -14.053 1.00 81.62 91 PHE A CA 1
ATOM 701 C C . PHE A 1 91 ? 6.775 -3.953 -14.617 1.00 81.62 91 PHE A C 1
ATOM 703 O O . PHE A 1 91 ? 7.031 -4.002 -15.819 1.00 81.62 91 PHE A O 1
ATOM 710 N N . ILE A 1 92 ? 7.521 -3.236 -13.769 1.00 82.31 92 ILE A N 1
ATOM 711 C CA . ILE A 1 92 ? 8.758 -2.551 -14.179 1.00 82.31 92 ILE A CA 1
ATOM 712 C C . ILE A 1 92 ? 9.782 -3.576 -14.666 1.00 82.31 92 ILE A C 1
ATOM 714 O O . ILE A 1 92 ? 10.374 -3.382 -15.725 1.00 82.31 92 ILE A O 1
ATOM 718 N N . LEU A 1 93 ? 9.963 -4.673 -13.928 1.00 74.56 93 LEU A N 1
ATOM 719 C CA . LEU A 1 93 ? 10.871 -5.748 -14.331 1.00 74.56 93 LEU A CA 1
ATOM 720 C C . LEU A 1 93 ? 10.430 -6.392 -15.650 1.00 74.56 93 LEU A C 1
ATOM 722 O O . LEU A 1 93 ? 11.271 -6.608 -16.516 1.00 74.56 93 LEU A O 1
ATOM 726 N N . TYR A 1 94 ? 9.126 -6.612 -15.834 1.00 76.31 94 TYR A N 1
ATOM 727 C CA . TYR A 1 94 ? 8.563 -7.101 -17.094 1.00 76.31 94 TYR A CA 1
ATOM 728 C C . TYR A 1 94 ? 8.872 -6.164 -18.273 1.00 76.31 94 TYR A C 1
ATOM 730 O O . TYR A 1 94 ? 9.373 -6.621 -19.293 1.00 76.31 94 TYR A O 1
ATOM 738 N N . ILE A 1 95 ? 8.642 -4.850 -18.134 1.00 78.31 95 ILE A N 1
ATOM 739 C CA . ILE A 1 95 ? 8.962 -3.873 -19.194 1.00 78.31 95 ILE A CA 1
ATOM 740 C C . ILE A 1 95 ? 10.461 -3.838 -19.504 1.00 78.31 95 ILE A C 1
ATOM 742 O O . ILE A 1 95 ? 10.834 -3.647 -20.654 1.00 78.31 95 ILE A O 1
ATOM 746 N N . LEU A 1 96 ? 11.318 -3.961 -18.489 1.00 75.44 96 LEU A N 1
ATOM 747 C CA . LEU A 1 96 ? 12.771 -3.924 -18.676 1.00 75.44 96 LEU A CA 1
ATOM 748 C C . LEU A 1 96 ? 13.328 -5.202 -19.316 1.00 75.44 96 LEU A C 1
ATOM 750 O O . LEU A 1 96 ? 14.446 -5.180 -19.822 1.00 75.44 96 LEU A O 1
ATOM 754 N N . CYS A 1 97 ? 12.588 -6.305 -19.222 1.00 69.00 97 CYS A N 1
ATOM 755 C CA . CYS A 1 97 ? 12.970 -7.616 -19.729 1.00 69.00 97 CYS A CA 1
ATOM 756 C C . CYS A 1 97 ? 12.376 -7.930 -21.116 1.00 69.00 97 CYS A C 1
ATOM 758 O O . CYS A 1 97 ? 12.951 -8.732 -21.851 1.00 69.00 97 CYS A O 1
ATOM 760 N N . GLY A 1 98 ? 11.234 -7.324 -21.456 1.00 58.66 98 GLY A N 1
ATOM 761 C CA . GLY A 1 98 ? 10.589 -7.441 -22.769 1.00 58.66 98 GLY A CA 1
ATOM 762 C C . GLY A 1 98 ? 11.233 -6.612 -23.874 1.00 58.66 98 GLY A C 1
ATOM 763 O O . GLY A 1 98 ? 11.941 -5.625 -23.572 1.00 58.66 98 GLY A O 1
#

Sequence (98 aa):
MDGKTLLLLLILAQLATHALSEDCMDVEMFRKLEPTIEDIQTIGYALAVLMIGYQGLKWSASESDETREDAKRGIIYIIIGIFVLKVGGEFILYILCG

Foldseek 3Di:
DDPVVVVVVLVVLVVVLVVLPPPFDDPDVVVVCVVVLVVVLVVLVVVLVVQLVVLVVQLVPDPDPVSVVVSVVSNVVSVVSNSCSVSVSSVVVSVVRD

Secondary structure (DSSP, 8-state):
--HHHHHHHHHHHHHHHHTT-TT---HHHHHHHHHHHHHHHHHHHHHHHHHHHHHHHHHHH--SHHHHHHHHHHHHHHHHHHHHHHHHHHHHHHHHH-